Protein AF-A0A9D2K246-F1 (afdb_monomer)

Sequence (159 aa):
MNSKQLLKRLQAEAALYSVDALEREYHELCAADPDPSADDYIAILNRRYNAETMLNLLKHSEKFYGDELNPLLIQRFEDQINQYMDRCAPGEESLKSFIRILNTYRAFVAKIPLHPPGMSFSEGKVYQKGNDYYCTAKRLFMNDKGSLCRFCPARLSEY

Nearest PDB structures (foldseek):
  6dfk-assembly1_A  TM=3.060E-01  e=7.477E+00  Plasmodium falciparum 3D7

pLDDT: mean 91.49, std 8.3, range [53.78, 98.19]

Mean predicted aligned error: 4.06 Å

Foldseek 3Di:
DWLLVVLVVLLVLLVVDDLVVLVVQLVVLVVDPDDLPDPCQQVSQLSNVLSVLSNCSNPPQPQFDRDDDDVVVLVLLLVLLLVVCCVPPNPPVVVSSSLSSSQSCCLHTNLHFSGGAVDADDQWHWHDDPPAIATQNLVVPLPPPSDPSVSTSHDYDPD

Radius of gyration: 15.47 Å; Cα contacts (8 Å, |Δi|>4): 193; chains: 1; bounding box: 39×39×37 Å

Structure (mmCIF, N/CA/C/O backbone):
data_AF-A0A9D2K246-F1
#
_entry.id   AF-A0A9D2K246-F1
#
loop_
_atom_site.group_PDB
_atom_site.id
_atom_site.type_symbol
_atom_site.label_atom_id
_atom_site.label_alt_id
_atom_site.label_comp_id
_atom_site.label_asym_id
_atom_site.label_entity_id
_atom_site.label_seq_id
_atom_site.pdbx_PDB_ins_code
_atom_site.Cartn_x
_atom_site.Cartn_y
_atom_site.Cartn_z
_atom_site.occupancy
_atom_site.B_iso_or_equiv
_atom_site.auth_seq_id
_atom_site.auth_comp_id
_atom_site.auth_asym_id
_atom_site.auth_atom_id
_atom_site.pdbx_PDB_model_num
ATOM 1 N N . MET A 1 1 ? -6.888 16.166 11.120 1.00 84.25 1 MET A N 1
ATOM 2 C CA . MET A 1 1 ? -6.602 16.380 9.679 1.00 84.25 1 MET A CA 1
ATOM 3 C C . MET A 1 1 ? -7.650 15.608 8.907 1.00 84.25 1 MET A C 1
ATOM 5 O O . MET A 1 1 ? -7.942 14.497 9.318 1.00 84.25 1 MET A O 1
ATOM 9 N N . ASN A 1 2 ? -8.241 16.150 7.846 1.00 85.81 2 ASN A N 1
ATOM 10 C CA . ASN A 1 2 ? -9.195 15.364 7.053 1.00 85.81 2 ASN A CA 1
ATOM 11 C C . ASN A 1 2 ? -8.481 14.523 5.980 1.00 85.81 2 ASN A C 1
ATOM 13 O O . ASN A 1 2 ? -7.344 14.808 5.590 1.00 85.81 2 ASN A O 1
ATOM 17 N N . SER A 1 3 ? -9.150 13.482 5.493 1.00 86.19 3 SER A N 1
ATOM 18 C CA . SER A 1 3 ? -8.621 12.584 4.455 1.00 86.19 3 SER A CA 1
ATOM 19 C C . SER A 1 3 ? -8.224 13.298 3.158 1.00 86.19 3 SER A C 1
ATOM 21 O O . SER A 1 3 ? -7.255 12.901 2.515 1.00 86.19 3 SER A O 1
ATOM 23 N N . LYS A 1 4 ? -8.901 14.394 2.792 1.00 88.12 4 LYS A N 1
ATOM 24 C CA . LYS A 1 4 ? -8.577 15.202 1.606 1.00 88.12 4 LYS A CA 1
ATOM 25 C C . LYS A 1 4 ? -7.243 15.939 1.754 1.00 88.12 4 LYS A C 1
ATOM 27 O O . LYS A 1 4 ? -6.482 16.029 0.794 1.00 88.12 4 LYS A O 1
ATOM 32 N N . GLN A 1 5 ? -6.943 16.461 2.942 1.00 91.19 5 GLN A N 1
ATOM 33 C CA . GLN A 1 5 ? -5.641 17.051 3.263 1.00 91.19 5 GLN A CA 1
ATOM 34 C C . GLN A 1 5 ? -4.541 15.988 3.207 1.00 91.19 5 GLN A C 1
ATOM 36 O O . GLN A 1 5 ? -3.494 16.231 2.609 1.00 91.19 5 GLN A O 1
ATOM 41 N N . LEU A 1 6 ? -4.804 14.799 3.761 1.00 93.00 6 LEU A N 1
ATOM 42 C CA . LEU A 1 6 ? -3.875 13.675 3.688 1.00 93.00 6 LEU A CA 1
ATOM 43 C C . LEU A 1 6 ? -3.614 13.250 2.236 1.00 93.00 6 LEU A C 1
ATOM 45 O O . LEU A 1 6 ? -2.460 13.093 1.856 1.00 93.00 6 LEU A O 1
ATOM 49 N N . LEU A 1 7 ? -4.660 13.122 1.417 1.00 92.69 7 LEU A N 1
ATOM 50 C CA . LEU A 1 7 ? -4.542 12.785 -0.001 1.00 92.69 7 LEU A CA 1
ATOM 51 C C . LEU A 1 7 ? -3.637 13.777 -0.737 1.00 92.69 7 LEU A C 1
ATOM 53 O O . LEU A 1 7 ? -2.693 13.358 -1.394 1.00 92.69 7 LEU A O 1
ATOM 57 N N . LYS A 1 8 ? -3.873 15.085 -0.576 1.00 92.56 8 LYS A N 1
ATOM 58 C CA . LYS A 1 8 ? -3.039 16.118 -1.210 1.00 92.56 8 LYS A CA 1
ATOM 59 C C . LYS A 1 8 ? -1.572 16.027 -0.788 1.00 92.56 8 LYS A C 1
ATOM 61 O O . LYS A 1 8 ? -0.695 16.183 -1.631 1.00 92.56 8 LYS A O 1
ATOM 66 N N . ARG A 1 9 ? -1.309 15.758 0.497 1.00 95.00 9 ARG A N 1
ATOM 67 C CA . ARG A 1 9 ? 0.052 15.534 1.007 1.00 95.00 9 ARG A CA 1
ATOM 68 C C . ARG A 1 9 ? 0.702 14.340 0.299 1.00 95.00 9 ARG A C 1
ATOM 70 O O . ARG A 1 9 ? 1.781 14.482 -0.259 1.00 95.00 9 ARG A O 1
ATOM 77 N N . LEU A 1 10 ? 0.013 13.200 0.262 1.00 95.75 10 LEU A N 1
ATOM 78 C CA . LEU A 1 10 ? 0.517 11.978 -0.371 1.00 95.75 10 LEU A CA 1
ATOM 79 C C . LEU A 1 10 ? 0.718 12.140 -1.884 1.00 95.75 10 LEU A C 1
ATOM 81 O O . LEU A 1 10 ? 1.687 11.619 -2.416 1.00 95.75 10 LEU A O 1
ATOM 85 N N . GLN A 1 11 ? -0.149 12.883 -2.575 1.00 95.25 11 GLN A N 1
ATOM 86 C CA . GLN A 1 11 ? 0.008 13.191 -4.001 1.00 95.25 11 GLN A CA 1
ATOM 87 C C . GLN A 1 11 ? 1.233 14.068 -4.272 1.00 95.25 11 GLN A C 1
ATOM 89 O O . GLN A 1 11 ? 1.962 13.809 -5.223 1.00 95.25 11 GLN A O 1
ATOM 94 N N . ALA A 1 12 ? 1.482 15.078 -3.432 1.00 96.06 12 ALA A N 1
ATOM 95 C CA . ALA A 1 12 ? 2.673 15.915 -3.552 1.00 96.06 12 ALA A CA 1
ATOM 96 C C . ALA A 1 12 ? 3.959 15.101 -3.337 1.00 96.06 12 ALA A C 1
ATOM 98 O O . ALA A 1 12 ? 4.917 15.260 -4.085 1.00 96.06 12 ALA A O 1
ATOM 99 N N . GLU A 1 13 ? 3.959 14.191 -2.359 1.00 96.88 13 GLU A N 1
ATOM 100 C CA . GLU A 1 13 ? 5.069 13.258 -2.138 1.00 96.88 13 GLU A CA 1
ATOM 101 C C . GLU A 1 13 ? 5.220 12.258 -3.298 1.00 96.88 13 GLU A C 1
ATOM 103 O O . GLU A 1 13 ? 6.333 11.948 -3.704 1.00 96.88 13 GLU A O 1
ATOM 108 N N . ALA A 1 14 ? 4.116 11.774 -3.870 1.00 96.44 14 ALA A N 1
ATOM 109 C CA . AL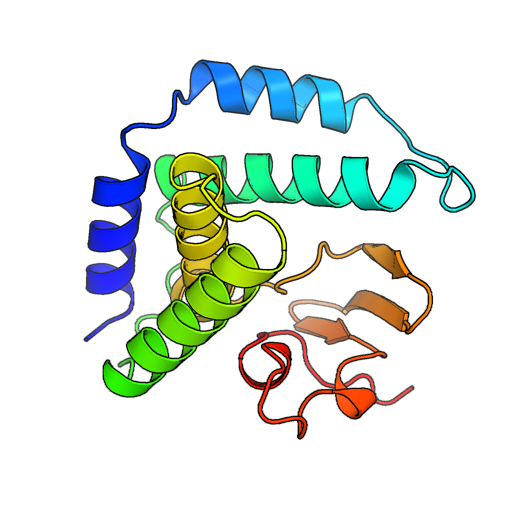A A 1 14 ? 4.130 10.813 -4.970 1.00 96.44 14 ALA A CA 1
ATOM 110 C C . ALA A 1 14 ? 4.469 11.426 -6.341 1.00 96.44 14 ALA A C 1
ATOM 112 O O . ALA A 1 14 ? 4.748 10.687 -7.283 1.00 96.44 14 ALA A O 1
ATOM 113 N N . ALA A 1 15 ? 4.473 12.755 -6.475 1.00 94.44 15 ALA A N 1
ATOM 114 C CA . ALA A 1 15 ? 4.706 13.442 -7.749 1.00 94.44 15 ALA A CA 1
ATOM 115 C C . ALA A 1 15 ? 6.101 13.186 -8.356 1.00 94.44 15 ALA A C 1
ATOM 117 O O . ALA A 1 15 ? 6.322 13.480 -9.528 1.00 94.44 15 ALA A O 1
ATOM 11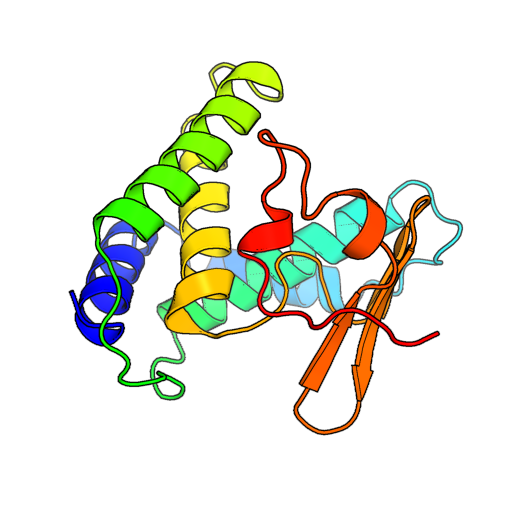8 N N . LEU A 1 16 ? 7.037 12.632 -7.579 1.00 93.62 16 LEU A N 1
ATOM 119 C CA . LEU A 1 16 ? 8.360 12.225 -8.057 1.00 93.62 16 LEU A CA 1
ATOM 120 C C . LEU A 1 16 ? 8.354 10.910 -8.858 1.00 93.62 16 LEU A C 1
ATOM 122 O O . LEU A 1 16 ? 9.336 10.610 -9.536 1.00 93.62 16 LEU A O 1
ATOM 126 N N . TYR A 1 17 ? 7.278 10.118 -8.791 1.00 94.12 17 TYR A N 1
ATOM 127 C CA . TYR A 1 17 ? 7.166 8.851 -9.515 1.00 94.12 17 TYR A CA 1
ATOM 128 C C . TYR A 1 17 ? 6.541 9.064 -10.901 1.00 94.12 17 TYR A C 1
ATOM 130 O O . TYR A 1 17 ? 5.515 9.725 -11.050 1.00 94.12 17 TYR A O 1
ATOM 138 N N . SER A 1 18 ? 7.153 8.476 -11.933 1.00 95.19 18 SER A N 1
ATOM 139 C CA . SER A 1 18 ? 6.663 8.579 -13.311 1.00 95.19 18 SER A CA 1
ATOM 140 C C . SER A 1 18 ? 5.385 7.764 -13.501 1.00 95.19 18 SER A C 1
ATOM 142 O O . SER A 1 18 ? 5.391 6.540 -13.373 1.00 95.19 18 SER A O 1
ATOM 144 N N . VAL A 1 19 ? 4.305 8.453 -13.871 1.00 95.00 19 VAL A N 1
ATOM 145 C CA . VAL A 1 19 ? 3.030 7.833 -14.243 1.00 95.00 19 VAL A CA 1
ATOM 146 C C . VAL A 1 19 ? 3.213 6.838 -15.392 1.00 95.00 19 VAL A C 1
ATOM 148 O O . VAL A 1 19 ? 2.805 5.690 -15.252 1.00 95.00 19 VAL A O 1
ATOM 151 N N . ASP A 1 20 ? 3.891 7.230 -16.472 1.00 96.44 20 ASP A N 1
ATOM 152 C CA . ASP A 1 20 ? 4.105 6.360 -17.637 1.00 96.44 20 ASP A CA 1
ATOM 153 C C . ASP A 1 20 ? 4.877 5.082 -17.275 1.00 96.44 20 ASP A C 1
ATOM 155 O O . ASP A 1 20 ? 4.580 4.000 -17.779 1.00 96.44 20 ASP A O 1
ATOM 159 N N . ALA A 1 21 ? 5.877 5.187 -16.391 1.00 95.56 21 ALA A N 1
ATOM 160 C CA . ALA A 1 21 ? 6.627 4.022 -15.929 1.00 95.56 21 ALA A CA 1
ATOM 161 C C . ALA A 1 21 ? 5.749 3.071 -15.102 1.00 95.56 21 ALA A C 1
ATOM 163 O O . ALA A 1 21 ? 5.801 1.862 -15.320 1.00 95.56 21 ALA A O 1
ATOM 164 N N . LEU A 1 22 ? 4.920 3.618 -14.206 1.00 95.62 22 LEU A N 1
ATOM 165 C CA . LEU A 1 22 ? 3.975 2.845 -13.398 1.00 95.62 22 LEU A CA 1
ATOM 166 C C . LEU A 1 22 ? 2.912 2.157 -14.260 1.00 95.62 22 LEU A C 1
ATOM 168 O O . LEU A 1 22 ? 2.547 1.022 -13.975 1.00 95.62 22 LEU A O 1
ATOM 172 N N . GLU A 1 23 ? 2.425 2.813 -15.315 1.00 96.38 23 GLU A N 1
ATOM 173 C CA . GLU A 1 23 ? 1.469 2.206 -16.248 1.00 96.38 23 GLU A CA 1
ATOM 174 C C . GLU A 1 23 ? 2.081 1.046 -17.016 1.00 96.38 23 GLU A C 1
ATOM 176 O O . GLU A 1 23 ? 1.463 -0.014 -17.099 1.00 96.38 23 GLU A O 1
ATOM 181 N N . ARG A 1 24 ? 3.305 1.209 -17.534 1.00 96.06 24 ARG A N 1
ATOM 182 C CA . ARG A 1 24 ? 4.016 0.106 -18.193 1.00 96.06 24 ARG A CA 1
ATOM 183 C C . ARG A 1 24 ? 4.188 -1.083 -17.254 1.00 96.06 24 ARG A C 1
ATOM 185 O O . ARG A 1 24 ? 3.793 -2.186 -17.616 1.00 96.06 24 ARG A O 1
ATOM 192 N N . GLU A 1 25 ? 4.682 -0.847 -16.037 1.00 95.00 25 GLU A N 1
ATOM 193 C CA . GLU A 1 25 ? 4.841 -1.907 -15.035 1.00 95.00 25 GLU A CA 1
ATOM 194 C C . GLU A 1 25 ? 3.497 -2.571 -14.696 1.00 95.00 25 GLU A C 1
ATOM 196 O O . GLU A 1 25 ? 3.404 -3.796 -14.658 1.00 95.00 25 GLU A O 1
ATOM 201 N N . TYR A 1 26 ? 2.434 -1.789 -14.487 1.00 95.50 26 TYR A N 1
ATOM 202 C CA . TYR A 1 26 ? 1.107 -2.328 -14.200 1.00 95.50 26 TYR A CA 1
ATOM 203 C C . TYR A 1 26 ? 0.588 -3.212 -15.340 1.00 95.50 26 TYR A C 1
ATOM 205 O O . TYR A 1 26 ? 0.118 -4.320 -15.086 1.00 95.50 26 TYR A O 1
ATOM 213 N N . HIS A 1 27 ? 0.711 -2.769 -16.593 1.00 94.75 27 HIS A N 1
ATOM 214 C CA . HIS A 1 27 ? 0.279 -3.541 -17.758 1.00 94.75 27 HIS A CA 1
ATOM 215 C C . HIS A 1 27 ? 1.073 -4.840 -17.932 1.00 94.75 27 HIS A C 1
ATOM 217 O O . HIS A 1 27 ? 0.467 -5.889 -18.158 1.00 94.75 27 HIS A O 1
ATOM 223 N N . GLU A 1 28 ? 2.398 -4.795 -17.773 1.00 93.94 28 GLU A N 1
ATOM 224 C CA . GLU A 1 28 ? 3.260 -5.983 -17.799 1.00 93.94 28 GLU A CA 1
ATOM 225 C C . GLU A 1 28 ? 2.859 -6.982 -16.706 1.00 93.94 28 GLU A C 1
ATOM 227 O O . GLU A 1 28 ? 2.679 -8.172 -16.968 1.00 93.94 28 GLU A O 1
ATOM 232 N N . LEU A 1 29 ? 2.638 -6.495 -15.483 1.00 93.06 29 LEU A N 1
ATOM 233 C CA . LEU A 1 29 ? 2.248 -7.338 -14.358 1.00 93.06 29 LEU A CA 1
ATOM 234 C C . LEU A 1 29 ? 0.827 -7.877 -14.492 1.00 93.06 29 LEU A C 1
ATOM 236 O O . LEU A 1 29 ? 0.577 -8.973 -14.005 1.00 93.06 29 LEU A O 1
ATOM 240 N N . CYS A 1 30 ? -0.109 -7.149 -15.102 1.00 89.50 30 CYS A N 1
ATOM 241 C CA . CYS A 1 30 ? -1.466 -7.628 -15.382 1.00 89.50 30 CYS A CA 1
ATOM 242 C C . CYS A 1 30 ? -1.504 -8.718 -16.453 1.00 89.50 30 CYS A C 1
ATOM 244 O O . CYS A 1 30 ? -2.395 -9.561 -16.409 1.00 89.50 30 CYS A O 1
ATOM 246 N N . ALA A 1 31 ? -0.556 -8.707 -17.393 1.00 88.88 31 ALA A N 1
ATOM 247 C CA . ALA A 1 31 ? -0.410 -9.772 -18.381 1.00 88.88 31 ALA A CA 1
ATOM 248 C C . ALA A 1 31 ? 0.131 -11.075 -17.765 1.00 88.88 31 ALA A C 1
ATOM 250 O O . ALA A 1 31 ? -0.063 -12.145 -18.338 1.00 88.88 31 ALA A O 1
ATOM 251 N N . ALA A 1 32 ? 0.784 -10.998 -16.601 1.00 83.06 32 ALA A N 1
ATOM 252 C CA . ALA A 1 32 ? 1.177 -12.177 -15.843 1.00 83.06 32 ALA A CA 1
ATOM 253 C C . ALA A 1 32 ? -0.045 -12.815 -15.156 1.00 83.06 32 ALA A C 1
ATOM 255 O O . ALA A 1 32 ? -0.829 -12.129 -14.501 1.00 83.06 32 ALA A O 1
ATOM 256 N N . ASP A 1 33 ? -0.172 -14.135 -15.231 1.00 80.31 33 ASP A N 1
ATOM 257 C CA . ASP A 1 33 ? -1.121 -14.915 -14.429 1.00 80.31 33 ASP A CA 1
ATOM 258 C C . ASP A 1 33 ? -0.313 -15.869 -13.538 1.00 80.31 33 ASP A C 1
ATOM 260 O O . ASP A 1 33 ? -0.070 -17.014 -13.924 1.00 80.31 33 ASP A O 1
ATOM 264 N N . PRO A 1 34 ? 0.261 -15.367 -12.424 1.00 85.88 34 PRO A N 1
ATOM 265 C CA . PRO A 1 34 ? 1.173 -16.165 -11.620 1.00 85.88 34 PRO A CA 1
ATOM 266 C C . PRO A 1 34 ? 0.408 -17.284 -10.908 1.00 85.88 34 PRO A C 1
ATOM 268 O O . PRO A 1 34 ? -0.570 -17.031 -10.201 1.00 85.88 34 PRO A O 1
ATOM 271 N N . ASP A 1 35 ? 0.890 -18.517 -11.058 1.00 86.75 35 ASP A N 1
ATOM 272 C CA . ASP A 1 35 ? 0.393 -19.670 -10.308 1.00 86.75 35 ASP A CA 1
ATOM 273 C C . ASP A 1 35 ? 0.574 -19.413 -8.797 1.00 86.75 35 ASP A C 1
ATOM 275 O O . ASP A 1 35 ? 1.674 -19.045 -8.383 1.00 86.75 35 ASP A O 1
ATOM 279 N N . PRO A 1 36 ? -0.449 -19.610 -7.943 1.00 86.44 36 PRO A N 1
ATOM 280 C CA . PRO A 1 36 ? -0.309 -19.479 -6.490 1.00 86.44 36 PRO A CA 1
ATOM 281 C C . PRO A 1 36 ? 0.781 -20.357 -5.855 1.00 86.44 36 PRO A C 1
ATOM 283 O O . PRO A 1 36 ? 1.184 -20.090 -4.724 1.00 86.44 36 PRO A O 1
ATOM 286 N N . SER A 1 37 ? 1.229 -21.407 -6.548 1.00 86.75 37 SER A N 1
ATOM 287 C CA . SER A 1 37 ? 2.341 -22.271 -6.144 1.00 86.75 37 SER A CA 1
ATOM 288 C C . SER A 1 37 ? 3.719 -21.777 -6.605 1.00 86.75 37 SER A C 1
ATOM 290 O O . SER A 1 37 ? 4.722 -22.350 -6.185 1.00 86.75 37 SER A O 1
ATOM 292 N N . ALA A 1 38 ? 3.793 -20.731 -7.436 1.00 89.50 38 ALA A N 1
ATOM 293 C CA . ALA A 1 38 ? 5.054 -20.171 -7.910 1.00 89.50 38 ALA A CA 1
ATOM 294 C C . ALA A 1 38 ? 5.760 -19.354 -6.819 1.00 89.50 38 ALA A C 1
ATOM 296 O O . ALA A 1 38 ? 5.132 -18.597 -6.073 1.00 89.50 38 ALA A O 1
ATOM 297 N N . ASP A 1 39 ? 7.091 -19.448 -6.785 1.00 89.62 39 ASP A N 1
ATOM 298 C CA . ASP A 1 39 ? 7.929 -18.768 -5.790 1.00 89.62 39 ASP A CA 1
ATOM 299 C C . ASP A 1 39 ? 7.781 -17.234 -5.824 1.00 89.62 39 ASP A C 1
ATOM 301 O O . ASP A 1 39 ? 7.919 -16.560 -4.802 1.00 89.62 39 ASP A O 1
ATOM 305 N N . ASP A 1 40 ? 7.476 -16.661 -6.991 1.00 91.88 40 ASP A N 1
ATOM 306 C CA . ASP A 1 40 ? 7.353 -15.218 -7.201 1.00 91.88 40 ASP A CA 1
ATOM 307 C C . ASP A 1 40 ? 5.911 -14.686 -7.113 1.00 91.88 40 ASP A C 1
ATOM 309 O O . ASP A 1 40 ? 5.703 -13.471 -7.194 1.00 91.88 40 ASP A O 1
ATOM 313 N N . TYR A 1 41 ? 4.921 -15.551 -6.862 1.00 93.31 41 TYR A N 1
ATOM 314 C CA . TYR A 1 41 ? 3.498 -15.199 -6.803 1.00 93.31 41 TYR A CA 1
ATOM 315 C C . TYR A 1 41 ? 3.218 -13.984 -5.907 1.00 93.31 41 TYR A C 1
ATOM 317 O O . TYR A 1 41 ? 2.593 -13.001 -6.321 1.00 93.31 41 TYR A O 1
ATOM 325 N N . ILE A 1 42 ? 3.736 -14.013 -4.673 1.00 93.19 42 ILE A N 1
ATOM 326 C CA . ILE A 1 42 ? 3.547 -12.932 -3.696 1.00 93.19 42 ILE A CA 1
ATOM 327 C C . ILE A 1 42 ? 4.214 -11.639 -4.178 1.00 93.19 42 ILE A C 1
ATOM 329 O O . ILE A 1 42 ? 3.661 -10.550 -3.996 1.00 93.19 42 ILE A O 1
ATOM 333 N N . ALA A 1 43 ? 5.395 -11.739 -4.791 1.00 93.38 43 ALA A N 1
ATOM 334 C CA . ALA A 1 43 ? 6.130 -10.585 -5.290 1.00 93.38 43 ALA A CA 1
ATOM 335 C C . ALA A 1 43 ? 5.386 -9.920 -6.458 1.00 93.38 43 ALA A C 1
ATOM 337 O O . ALA A 1 43 ? 5.196 -8.702 -6.440 1.00 93.38 43 ALA A O 1
ATOM 338 N N . ILE A 1 44 ? 4.896 -10.707 -7.421 1.00 94.50 44 ILE A N 1
ATOM 339 C CA . ILE A 1 44 ? 4.128 -10.214 -8.573 1.00 94.50 44 ILE A CA 1
ATOM 340 C C . ILE A 1 44 ? 2.841 -9.528 -8.112 1.00 94.50 44 ILE A C 1
ATOM 342 O O . ILE A 1 44 ? 2.579 -8.392 -8.515 1.00 94.50 44 ILE A O 1
ATOM 346 N N . LEU A 1 45 ? 2.062 -10.159 -7.225 1.00 95.25 45 LEU A N 1
ATOM 347 C CA . LEU A 1 45 ? 0.817 -9.564 -6.734 1.00 95.25 45 LEU A CA 1
ATOM 348 C C . LEU A 1 45 ? 1.051 -8.268 -5.954 1.00 95.25 45 LEU A C 1
ATOM 350 O O . LEU A 1 45 ? 0.313 -7.299 -6.141 1.00 95.25 45 LEU A O 1
ATOM 354 N N . ASN A 1 46 ? 2.081 -8.217 -5.104 1.00 95.50 46 ASN A N 1
ATOM 355 C CA . ASN A 1 46 ? 2.417 -6.992 -4.381 1.00 95.50 46 ASN A CA 1
ATOM 356 C C . ASN A 1 46 ? 2.853 -5.876 -5.331 1.00 95.50 46 ASN A C 1
ATOM 358 O O . ASN A 1 46 ? 2.388 -4.748 -5.181 1.00 95.50 46 ASN A O 1
ATOM 362 N N . ARG A 1 47 ? 3.701 -6.170 -6.325 1.00 96.12 47 ARG A N 1
ATOM 363 C CA . ARG A 1 47 ? 4.123 -5.175 -7.322 1.00 96.12 47 ARG A CA 1
ATOM 364 C C . ARG A 1 47 ? 2.938 -4.659 -8.130 1.00 96.12 47 ARG A C 1
ATOM 366 O O . ARG A 1 47 ? 2.779 -3.446 -8.241 1.00 96.12 47 ARG A O 1
ATOM 373 N N . ARG A 1 48 ? 2.055 -5.552 -8.592 1.00 96.31 48 ARG A N 1
ATOM 374 C CA . ARG A 1 48 ? 0.854 -5.180 -9.355 1.00 96.31 48 ARG A CA 1
ATOM 375 C C . ARG A 1 48 ? -0.022 -4.237 -8.542 1.00 96.31 48 ARG A C 1
ATOM 377 O O . ARG A 1 48 ? -0.371 -3.156 -9.002 1.00 96.31 48 ARG A O 1
ATOM 384 N N . TYR A 1 49 ? -0.318 -4.624 -7.304 1.00 97.06 49 TYR A N 1
ATOM 385 C CA . TYR A 1 49 ? -1.163 -3.839 -6.413 1.00 97.06 49 TYR A CA 1
ATOM 386 C C . TYR A 1 49 ? -0.513 -2.515 -6.004 1.00 97.06 49 TYR A C 1
ATOM 388 O O . TYR A 1 49 ? -1.203 -1.514 -5.817 1.00 97.06 49 TYR A O 1
ATOM 396 N N . ASN A 1 50 ? 0.813 -2.472 -5.859 1.00 97.38 50 ASN A N 1
ATOM 397 C CA . ASN A 1 50 ? 1.553 -1.239 -5.603 1.00 97.38 50 ASN A CA 1
ATOM 398 C C . ASN A 1 50 ? 1.465 -0.274 -6.788 1.00 97.38 50 ASN A C 1
ATOM 400 O O . ASN A 1 50 ? 1.132 0.891 -6.569 1.00 97.38 50 ASN A O 1
ATOM 404 N N . ALA A 1 51 ? 1.682 -0.754 -8.015 1.00 96.81 51 ALA A N 1
ATOM 405 C CA . ALA A 1 51 ? 1.538 0.055 -9.222 1.00 96.81 51 ALA A CA 1
ATOM 406 C C . ALA A 1 51 ? 0.100 0.582 -9.368 1.00 96.81 51 ALA A C 1
ATOM 408 O O . ALA A 1 51 ? -0.103 1.789 -9.486 1.00 96.81 51 ALA A O 1
ATOM 409 N N . GLU A 1 52 ? -0.902 -0.290 -9.223 1.00 95.69 52 GLU A N 1
ATOM 410 C CA . GLU A 1 52 ? -2.322 0.084 -9.253 1.00 95.69 52 GLU A CA 1
ATOM 411 C C . GLU A 1 52 ? -2.665 1.142 -8.194 1.00 95.69 52 GLU A C 1
ATOM 413 O O . GLU A 1 52 ? -3.324 2.143 -8.473 1.00 95.69 52 GLU A O 1
ATOM 418 N N . THR A 1 53 ? -2.192 0.950 -6.959 1.00 95.94 53 THR A N 1
ATOM 419 C CA . THR A 1 53 ? -2.456 1.884 -5.856 1.00 95.94 53 THR A CA 1
ATOM 420 C C . THR A 1 53 ? -1.816 3.246 -6.126 1.00 95.94 53 THR A C 1
ATOM 422 O O . THR A 1 53 ? -2.449 4.268 -5.867 1.00 95.94 53 THR A O 1
ATOM 425 N N . MET A 1 54 ? -0.590 3.279 -6.658 1.00 96.56 54 MET A N 1
ATOM 426 C CA . MET A 1 54 ? 0.099 4.531 -6.977 1.00 96.56 54 MET A CA 1
ATOM 427 C C . MET A 1 54 ? -0.588 5.265 -8.135 1.00 96.56 54 MET A C 1
ATOM 429 O O . MET A 1 54 ? -0.796 6.475 -8.061 1.00 96.56 54 MET A O 1
ATOM 433 N N . LEU A 1 55 ? -1.018 4.536 -9.168 1.00 95.69 55 LEU A N 1
ATOM 434 C CA . LEU A 1 55 ? -1.804 5.095 -10.269 1.00 95.69 55 LEU A CA 1
ATOM 435 C C . LEU A 1 55 ? -3.134 5.663 -9.772 1.00 95.69 55 LEU A C 1
ATOM 437 O O . LEU A 1 55 ? -3.481 6.784 -10.128 1.00 95.69 55 LEU A O 1
ATOM 441 N N . ASN A 1 56 ? -3.842 4.951 -8.893 1.00 93.69 56 ASN A N 1
ATOM 442 C CA . ASN A 1 56 ? -5.073 5.451 -8.283 1.00 93.69 56 ASN A CA 1
ATOM 443 C C . ASN A 1 56 ? -4.827 6.710 -7.443 1.00 93.69 56 ASN A C 1
ATOM 445 O O . ASN A 1 56 ? -5.562 7.683 -7.586 1.00 93.69 56 ASN A O 1
ATOM 449 N N . LEU A 1 57 ? -3.766 6.738 -6.632 1.00 93.94 57 LEU A N 1
ATOM 450 C CA . LEU A 1 57 ? -3.368 7.921 -5.864 1.00 93.94 57 LEU A CA 1
ATOM 451 C C . LEU A 1 57 ? -3.117 9.139 -6.771 1.00 93.94 57 LEU A C 1
ATOM 453 O O . LEU A 1 57 ? -3.573 10.242 -6.459 1.00 93.94 57 LEU A O 1
ATOM 457 N N . LEU A 1 58 ? -2.400 8.947 -7.882 1.00 93.69 58 LEU A N 1
ATOM 458 C CA . LEU A 1 58 ? -1.998 10.022 -8.793 1.00 93.69 58 LEU A CA 1
ATOM 459 C C . LEU A 1 58 ? -3.121 10.463 -9.748 1.00 93.69 58 LEU A C 1
ATOM 461 O O . LEU A 1 58 ? -3.234 11.654 -10.031 1.00 93.69 58 LEU A O 1
ATOM 465 N N . LYS A 1 59 ? -3.954 9.534 -10.235 1.00 87.75 59 LYS A N 1
ATOM 466 C CA . LYS A 1 59 ? -4.954 9.779 -11.294 1.00 87.75 59 LYS A CA 1
ATOM 467 C C . LYS A 1 59 ? -6.394 9.878 -10.798 1.00 87.75 59 LYS A C 1
ATOM 469 O O . LYS A 1 59 ? -7.172 10.655 -11.344 1.00 87.75 59 LYS A O 1
ATOM 474 N N . HIS A 1 60 ? -6.772 9.100 -9.785 1.00 71.31 60 HIS A N 1
ATOM 475 C CA . HIS A 1 60 ? -8.170 8.893 -9.402 1.00 71.31 60 HIS A CA 1
ATOM 476 C C . HIS A 1 60 ? -8.434 9.390 -7.974 1.00 71.31 60 HIS A C 1
ATOM 478 O O . HIS A 1 60 ? -8.286 8.674 -6.987 1.00 71.31 60 HIS A O 1
ATOM 484 N N . SER A 1 61 ? -8.872 10.646 -7.859 1.00 60.03 61 SER A N 1
ATOM 485 C CA . SER A 1 61 ? -9.098 11.320 -6.566 1.00 60.03 61 SER A CA 1
ATOM 486 C C . SER A 1 61 ? -10.548 11.289 -6.058 1.00 60.03 61 SER A C 1
ATOM 488 O O . SER A 1 61 ? -10.863 11.912 -5.045 1.00 60.03 61 SER A O 1
ATOM 490 N N . GLU A 1 62 ? -11.445 10.569 -6.738 1.00 57.56 62 GLU A N 1
ATOM 491 C CA . GLU A 1 62 ? -12.893 10.716 -6.522 1.00 57.56 62 GLU A CA 1
ATOM 492 C C . GLU A 1 62 ? -13.461 9.865 -5.375 1.00 57.56 62 GLU A C 1
ATOM 494 O O . GLU A 1 62 ? -14.533 10.171 -4.859 1.00 57.56 62 GLU A O 1
ATOM 499 N N . LYS A 1 63 ? -12.742 8.832 -4.914 1.00 57.25 63 LYS A N 1
ATOM 500 C CA . LYS A 1 63 ? -13.156 8.005 -3.768 1.00 57.25 63 LYS A CA 1
ATOM 501 C C . LYS A 1 63 ? -12.398 8.420 -2.512 1.00 57.25 63 LYS A C 1
ATOM 503 O O . LYS A 1 63 ? -11.371 7.836 -2.174 1.00 57.25 63 LYS A O 1
ATOM 508 N N . PHE A 1 64 ? -12.905 9.436 -1.821 1.00 63.44 64 PHE A N 1
ATOM 509 C CA . PHE A 1 64 ? -12.428 9.810 -0.492 1.00 63.44 64 PHE A CA 1
ATOM 510 C C . PHE A 1 64 ? -13.551 9.649 0.531 1.00 63.44 64 PHE A C 1
ATOM 512 O O . PHE A 1 64 ? -14.690 10.049 0.304 1.00 63.44 64 PHE A O 1
ATOM 519 N N . TYR A 1 65 ? -13.211 9.095 1.687 1.00 64.06 65 TYR A N 1
ATOM 520 C CA . TYR A 1 65 ? -14.094 9.081 2.848 1.00 64.06 65 TYR A CA 1
ATOM 521 C C . TYR A 1 65 ? -13.779 10.350 3.624 1.00 64.06 65 TYR A C 1
ATOM 523 O O . TYR A 1 65 ? -12.652 10.495 4.090 1.00 64.06 65 TYR A O 1
ATOM 531 N N . GLY A 1 66 ? -14.697 11.320 3.671 1.00 61.38 66 GLY A N 1
ATOM 532 C CA . GLY A 1 66 ? -14.512 12.664 4.250 1.00 61.38 66 GLY A CA 1
ATOM 533 C C . GLY A 1 66 ? -14.277 12.708 5.766 1.00 61.38 66 GLY A C 1
ATOM 534 O O . GLY A 1 66 ? -14.613 13.699 6.406 1.00 61.38 66 GLY A O 1
ATOM 535 N N . ASP A 1 67 ? -13.718 11.644 6.329 1.00 77.50 67 ASP A N 1
ATOM 536 C CA . ASP A 1 67 ? -13.540 11.426 7.750 1.00 77.50 67 ASP A CA 1
ATOM 537 C C . ASP A 1 67 ? -12.511 12.394 8.339 1.00 77.50 67 ASP A C 1
ATOM 539 O O . ASP A 1 67 ? -11.475 12.720 7.735 1.00 77.50 67 ASP A O 1
ATOM 543 N N . GLU A 1 68 ? -12.765 12.800 9.580 1.00 85.44 68 GLU A N 1
ATOM 544 C CA . GLU A 1 68 ? -11.725 13.360 10.424 1.00 85.44 68 GLU A CA 1
ATOM 545 C C . GLU A 1 68 ? -10.759 12.253 10.846 1.00 85.44 68 GLU A C 1
ATOM 547 O O . GLU A 1 68 ? -11.136 11.244 11.441 1.00 85.44 68 GLU A O 1
ATOM 552 N N . L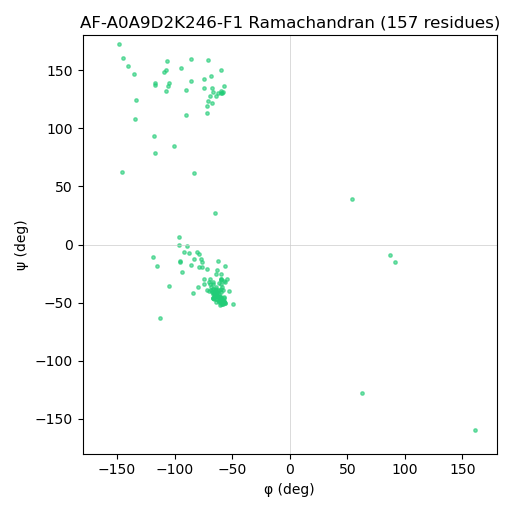EU A 1 69 ? -9.480 12.449 10.542 1.00 87.31 69 LEU A N 1
ATOM 553 C CA . LEU A 1 69 ? -8.416 11.527 10.900 1.00 87.31 69 LEU A CA 1
ATOM 554 C C . LEU A 1 69 ? -7.598 12.099 12.055 1.00 87.31 69 LEU A C 1
ATOM 556 O O . LEU A 1 69 ? -7.202 13.275 12.044 1.00 87.31 69 LEU A O 1
ATOM 560 N N . ASN A 1 70 ? -7.286 11.231 13.019 1.00 91.00 70 ASN A N 1
ATOM 561 C CA . ASN A 1 70 ? -6.363 11.533 14.105 1.00 91.00 70 ASN A CA 1
ATOM 562 C C . ASN A 1 70 ? -4.919 11.587 13.558 1.00 91.00 70 ASN A C 1
ATOM 564 O O . ASN A 1 70 ? -4.388 10.542 13.169 1.00 91.00 70 ASN A O 1
ATOM 568 N N . PRO A 1 71 ? -4.254 12.760 13.552 1.00 92.19 71 PRO A N 1
ATOM 569 C CA . PRO A 1 71 ? -2.896 12.891 13.025 1.00 92.19 71 PRO A CA 1
ATOM 570 C C . PRO A 1 71 ? -1.871 12.012 13.749 1.00 92.19 71 PRO A C 1
ATOM 572 O O . PRO A 1 71 ? -0.978 11.473 13.105 1.00 92.19 71 PRO A O 1
ATOM 575 N N . LEU A 1 72 ? -2.034 11.800 15.061 1.00 93.69 72 LEU A N 1
ATOM 576 C CA . LEU A 1 72 ? -1.137 10.948 15.850 1.00 93.69 72 LEU A CA 1
ATOM 577 C C . LEU A 1 72 ? -1.236 9.478 15.430 1.00 93.69 72 LEU A C 1
ATOM 579 O O . LEU A 1 72 ? -0.251 8.746 15.482 1.00 93.69 72 LEU A O 1
ATOM 583 N N . LEU A 1 73 ? -2.421 9.035 14.995 1.00 92.81 73 LEU A N 1
ATOM 584 C CA . LEU A 1 73 ? -2.618 7.671 14.510 1.00 92.81 73 LEU A CA 1
ATOM 585 C C . LEU A 1 73 ? -1.925 7.457 13.159 1.00 92.81 73 LEU A C 1
ATOM 587 O O . LEU A 1 73 ? -1.319 6.409 12.951 1.00 92.81 73 LEU A O 1
ATOM 591 N N . ILE A 1 74 ? -1.994 8.455 12.273 1.00 95.19 74 ILE A N 1
ATOM 592 C CA . ILE A 1 74 ? -1.302 8.439 10.978 1.00 95.19 74 ILE A CA 1
ATOM 593 C C . ILE A 1 74 ? 0.208 8.430 11.201 1.00 95.19 74 ILE A C 1
ATOM 595 O O . ILE A 1 74 ? 0.886 7.564 10.664 1.00 95.19 74 ILE A O 1
ATOM 599 N N . GLN A 1 75 ? 0.718 9.335 12.041 1.00 95.69 75 GLN A N 1
ATOM 600 C CA . GLN A 1 75 ? 2.144 9.406 12.351 1.00 95.69 75 GLN A CA 1
ATOM 601 C C . GLN A 1 75 ? 2.656 8.077 12.912 1.00 95.69 75 GLN A C 1
ATOM 603 O O . GLN A 1 75 ? 3.611 7.517 12.390 1.00 95.69 75 GLN A O 1
ATOM 608 N N . ARG A 1 76 ? 1.958 7.506 13.901 1.00 94.62 76 ARG A N 1
ATOM 609 C CA . ARG A 1 76 ? 2.321 6.201 14.466 1.00 94.62 76 ARG A CA 1
ATOM 610 C C . ARG A 1 76 ? 2.353 5.092 13.412 1.00 94.62 76 ARG A C 1
ATOM 612 O O . ARG A 1 76 ? 3.202 4.210 13.491 1.00 94.62 76 ARG A O 1
ATOM 619 N N . PHE A 1 77 ? 1.414 5.094 12.472 1.00 96.31 77 PHE A N 1
ATOM 620 C CA . PHE A 1 77 ? 1.389 4.121 11.383 1.00 96.31 77 PHE A CA 1
ATOM 621 C C . PHE A 1 77 ? 2.580 4.299 10.431 1.00 96.31 77 PHE A C 1
ATOM 623 O O . PHE A 1 77 ? 3.253 3.323 10.105 1.00 96.31 77 PHE A O 1
ATOM 630 N N . GLU A 1 78 ? 2.870 5.540 10.032 1.00 97.44 78 GLU A N 1
ATOM 631 C CA . GLU A 1 78 ? 4.013 5.881 9.178 1.00 97.44 78 GLU A CA 1
ATOM 632 C C . GLU A 1 78 ? 5.347 5.512 9.845 1.00 97.44 78 GLU A C 1
ATOM 634 O O . GLU A 1 78 ? 6.201 4.900 9.205 1.00 97.44 78 GLU A O 1
ATOM 639 N N . ASP A 1 79 ? 5.492 5.779 11.144 1.00 96.19 79 ASP A N 1
ATOM 640 C CA . ASP A 1 79 ? 6.676 5.416 11.926 1.00 96.19 79 ASP A CA 1
ATOM 641 C C . ASP A 1 79 ? 6.881 3.898 11.984 1.00 96.19 79 ASP A C 1
ATOM 643 O O . ASP A 1 79 ? 8.009 3.421 11.868 1.00 96.19 79 ASP A O 1
ATOM 647 N N . GLN A 1 80 ? 5.805 3.116 12.118 1.00 95.50 80 GLN A N 1
ATOM 648 C CA . GLN A 1 80 ? 5.895 1.653 12.118 1.00 95.50 80 GLN A CA 1
ATOM 649 C C . GLN A 1 80 ? 6.326 1.090 10.761 1.00 95.50 80 GLN A C 1
ATOM 651 O O . GLN A 1 80 ? 7.112 0.143 10.721 1.00 95.50 80 GLN A O 1
ATOM 656 N N . ILE A 1 81 ? 5.857 1.675 9.654 1.00 96.38 81 ILE A N 1
ATOM 657 C CA . ILE A 1 81 ? 6.333 1.308 8.312 1.00 96.38 81 ILE A CA 1
ATOM 658 C C . ILE A 1 81 ? 7.814 1.646 8.170 1.00 96.38 81 ILE A C 1
ATOM 660 O O . ILE A 1 81 ? 8.590 0.802 7.730 1.00 96.38 81 ILE A O 1
ATOM 664 N N . ASN A 1 82 ? 8.214 2.851 8.576 1.00 96.31 82 ASN A N 1
ATOM 665 C CA . ASN A 1 82 ? 9.603 3.285 8.495 1.00 96.31 82 ASN A CA 1
ATOM 666 C C . ASN A 1 82 ? 10.523 2.356 9.295 1.00 96.31 82 ASN A C 1
ATOM 668 O O . ASN A 1 82 ? 11.488 1.853 8.738 1.00 96.31 82 ASN A O 1
ATOM 672 N N . GLN A 1 83 ? 10.168 2.026 10.540 1.00 94.56 83 GLN A N 1
ATOM 673 C CA . GLN A 1 83 ? 10.922 1.080 11.373 1.00 94.56 83 GLN A CA 1
ATOM 674 C C . GLN A 1 83 ? 11.020 -0.316 10.746 1.00 94.56 83 GLN A C 1
ATOM 676 O O . GLN A 1 83 ? 12.051 -0.981 10.855 1.00 94.56 83 GLN A O 1
ATOM 681 N N . TYR A 1 84 ? 9.949 -0.786 10.099 1.00 92.75 84 TYR A N 1
ATOM 682 C CA . TYR A 1 84 ? 9.979 -2.047 9.365 1.00 92.75 84 TYR A CA 1
ATOM 683 C C . TYR A 1 84 ? 10.969 -1.980 8.194 1.00 92.75 84 TYR A C 1
ATOM 685 O O . TYR A 1 84 ? 11.798 -2.877 8.051 1.00 92.75 84 TYR A O 1
ATOM 693 N N . MET A 1 85 ? 10.921 -0.910 7.400 1.00 95.88 85 MET A N 1
ATOM 694 C CA . MET A 1 85 ? 11.803 -0.714 6.248 1.00 95.88 85 MET A CA 1
ATOM 695 C C . MET A 1 85 ? 13.265 -0.531 6.659 1.00 95.88 85 MET A C 1
ATOM 697 O O . MET A 1 85 ? 14.130 -1.155 6.060 1.00 95.88 85 MET A O 1
ATOM 701 N N . ASP A 1 86 ? 13.537 0.214 7.731 1.00 95.56 86 ASP A N 1
ATOM 702 C CA . ASP A 1 86 ? 14.890 0.404 8.269 1.00 95.56 86 ASP A CA 1
ATOM 703 C C . ASP A 1 86 ? 15.535 -0.928 8.682 1.00 95.56 86 ASP A C 1
ATOM 705 O O . ASP A 1 86 ? 16.748 -1.099 8.586 1.00 95.56 86 ASP A O 1
ATOM 709 N N . ARG A 1 87 ? 14.723 -1.901 9.115 1.00 94.12 87 ARG A N 1
ATOM 710 C CA . ARG A 1 87 ? 15.184 -3.248 9.469 1.00 94.12 87 ARG A CA 1
ATOM 711 C C . ARG A 1 87 ? 15.306 -4.178 8.261 1.00 94.12 87 ARG A C 1
ATOM 713 O O . ARG A 1 87 ? 16.231 -4.981 8.217 1.00 94.12 87 ARG A O 1
ATOM 720 N N . CYS A 1 88 ? 14.345 -4.143 7.341 1.00 92.06 88 CYS A N 1
ATOM 721 C CA . CYS A 1 88 ? 14.227 -5.133 6.264 1.00 92.06 88 CYS A CA 1
ATOM 722 C C . CYS A 1 88 ? 14.924 -4.717 4.960 1.00 92.06 88 CYS A C 1
ATOM 724 O O . CYS A 1 88 ? 15.268 -5.583 4.163 1.00 92.06 88 CYS A O 1
ATOM 726 N N . ALA A 1 89 ? 15.119 -3.420 4.740 1.00 94.50 89 ALA A N 1
ATOM 727 C CA . ALA A 1 89 ? 15.755 -2.846 3.558 1.00 94.50 89 ALA A CA 1
ATOM 728 C C . ALA A 1 89 ? 16.558 -1.584 3.951 1.00 94.50 89 ALA A C 1
ATOM 730 O O . ALA A 1 89 ? 16.218 -0.471 3.537 1.00 94.50 89 ALA A O 1
ATOM 731 N N . PRO A 1 90 ? 17.589 -1.723 4.809 1.00 95.75 90 PRO A N 1
ATOM 732 C CA . PRO A 1 90 ? 18.357 -0.585 5.306 1.00 95.75 90 PRO A CA 1
ATOM 733 C C . PRO A 1 90 ? 19.018 0.188 4.156 1.00 95.75 90 PRO A C 1
ATOM 735 O O . PRO A 1 90 ? 19.691 -0.400 3.314 1.00 95.75 90 PRO A O 1
ATOM 738 N N . GLY A 1 91 ? 18.852 1.514 4.144 1.00 95.38 91 GLY A N 1
ATOM 739 C CA . GLY A 1 91 ? 19.414 2.407 3.122 1.00 95.38 91 GLY A CA 1
ATOM 740 C C . GLY A 1 91 ? 18.544 2.596 1.872 1.00 95.38 91 GLY A C 1
ATOM 741 O O . GLY A 1 91 ? 18.815 3.496 1.078 1.00 95.38 91 GLY A O 1
ATOM 742 N N . GLU A 1 92 ? 17.463 1.826 1.715 1.00 96.88 92 GLU A N 1
ATOM 743 C CA . GLU A 1 92 ? 16.549 1.913 0.568 1.00 96.88 92 GLU A CA 1
ATOM 744 C C . GLU A 1 92 ? 15.495 3.026 0.750 1.00 96.88 92 GLU A C 1
ATOM 746 O O . GLU A 1 92 ? 14.286 2.781 0.794 1.00 96.88 92 GLU A O 1
ATOM 751 N N . GLU A 1 93 ? 15.935 4.284 0.863 1.00 95.75 93 GLU A N 1
ATOM 752 C CA . GLU A 1 93 ? 15.063 5.425 1.209 1.00 95.75 93 GLU A CA 1
ATOM 753 C C . GLU A 1 93 ? 13.940 5.686 0.185 1.00 95.75 93 GLU A C 1
ATOM 755 O O . GLU A 1 93 ? 12.824 6.074 0.553 1.00 95.75 93 GLU A O 1
ATOM 760 N N . SER A 1 94 ? 14.203 5.432 -1.103 1.00 95.06 94 SER A N 1
ATOM 761 C CA . SER A 1 94 ? 13.190 5.553 -2.163 1.00 95.06 94 SER A CA 1
ATOM 762 C C . SER A 1 94 ? 12.081 4.510 -1.997 1.00 95.06 94 SER A C 1
ATOM 764 O O . SER A 1 94 ? 10.894 4.850 -2.020 1.00 95.06 94 SER A O 1
ATOM 766 N N . LEU A 1 95 ? 12.459 3.251 -1.745 1.00 95.25 95 LEU A N 1
ATOM 767 C CA . LEU A 1 95 ? 11.519 2.158 -1.500 1.00 95.25 95 LEU A CA 1
ATOM 768 C C . LEU A 1 95 ? 10.739 2.384 -0.203 1.00 95.25 95 LEU A C 1
ATOM 770 O O . LEU A 1 95 ? 9.525 2.199 -0.166 1.00 95.25 95 LEU A O 1
ATOM 774 N N . LYS A 1 96 ? 11.413 2.832 0.856 1.00 97.38 96 LYS A N 1
ATOM 775 C CA . LYS A 1 96 ? 10.784 3.178 2.134 1.00 97.38 96 LYS A CA 1
ATOM 776 C C . LYS A 1 96 ? 9.714 4.251 1.962 1.00 97.38 96 LYS A C 1
ATOM 778 O O . LYS A 1 96 ? 8.584 4.068 2.421 1.00 97.38 96 LYS A O 1
ATOM 783 N N . SER A 1 97 ? 10.034 5.327 1.245 1.00 97.50 97 SER A N 1
ATOM 784 C CA . SER A 1 97 ? 9.076 6.390 0.928 1.00 97.50 97 SER A CA 1
ATOM 785 C C . SER A 1 97 ? 7.898 5.862 0.111 1.00 97.50 97 SER A C 1
ATOM 787 O O . SER A 1 97 ? 6.747 6.118 0.464 1.00 97.50 97 SER A O 1
ATOM 789 N N . PHE A 1 98 ? 8.173 5.053 -0.913 1.00 97.44 98 PHE A N 1
ATOM 790 C CA . PHE A 1 98 ? 7.157 4.438 -1.764 1.00 97.44 98 PHE A CA 1
ATOM 791 C C . PHE A 1 98 ? 6.177 3.571 -0.956 1.00 97.44 98 PHE A C 1
ATOM 793 O O . PHE A 1 98 ? 4.962 3.770 -1.013 1.00 97.44 98 PHE A O 1
ATOM 800 N N . ILE A 1 99 ? 6.693 2.657 -0.130 1.00 97.50 99 ILE A N 1
ATOM 801 C CA . ILE A 1 99 ? 5.885 1.760 0.705 1.00 97.50 99 ILE A CA 1
ATOM 802 C C . ILE A 1 99 ? 5.081 2.539 1.750 1.00 97.50 99 ILE A C 1
ATOM 804 O O . ILE A 1 99 ? 3.906 2.219 1.964 1.00 97.50 99 ILE A O 1
ATOM 808 N N . ARG A 1 100 ? 5.661 3.577 2.370 1.00 98.19 100 ARG A N 1
ATOM 809 C CA . ARG A 1 100 ? 4.940 4.451 3.308 1.00 98.19 100 ARG A CA 1
ATOM 810 C C . ARG A 1 100 ? 3.762 5.141 2.628 1.00 98.19 100 ARG A C 1
ATOM 812 O O . ARG A 1 100 ? 2.643 5.035 3.123 1.00 98.19 100 ARG A O 1
ATOM 819 N N . ILE A 1 101 ? 3.991 5.799 1.491 1.00 98.12 101 ILE A N 1
ATOM 820 C CA . ILE A 1 101 ?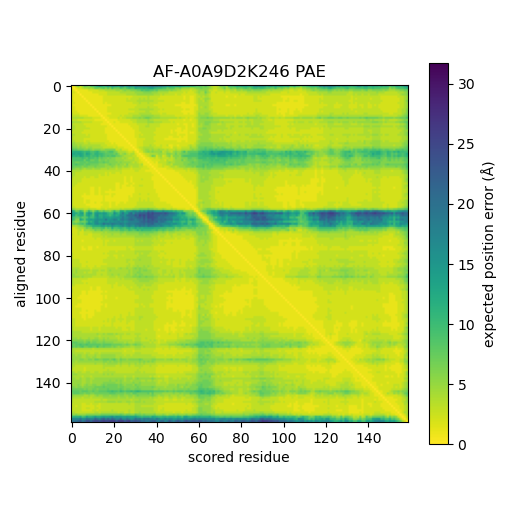 2.950 6.534 0.756 1.00 98.12 101 ILE A CA 1
ATOM 821 C C . ILE A 1 101 ? 1.777 5.609 0.415 1.00 98.12 101 ILE A C 1
ATOM 823 O O . ILE A 1 101 ? 0.625 5.919 0.736 1.00 98.12 101 ILE A O 1
ATOM 827 N N . LEU A 1 102 ? 2.071 4.446 -0.176 1.00 97.44 102 LEU A N 1
ATOM 828 C CA . LEU A 1 102 ? 1.052 3.491 -0.604 1.00 97.44 102 LEU A CA 1
ATOM 829 C C . LEU A 1 102 ? 0.221 2.969 0.565 1.00 97.44 102 LEU A C 1
ATOM 831 O O . LEU A 1 102 ? -1.009 2.990 0.518 1.00 97.44 102 LEU A O 1
ATOM 835 N N . ASN A 1 103 ? 0.873 2.515 1.634 1.00 97.56 103 ASN A N 1
ATOM 836 C CA . ASN A 1 103 ? 0.163 1.936 2.768 1.00 97.56 103 ASN A CA 1
ATOM 837 C C . ASN A 1 103 ? -0.640 2.992 3.540 1.00 97.56 103 ASN A C 1
ATOM 839 O O . ASN A 1 103 ? -1.748 2.694 3.992 1.00 97.56 103 ASN A O 1
ATOM 843 N N . THR A 1 104 ? -0.148 4.234 3.636 1.00 97.06 104 THR A N 1
ATOM 844 C CA . THR A 1 104 ? -0.903 5.339 4.248 1.00 97.06 104 THR A CA 1
ATOM 845 C C . THR A 1 104 ? -2.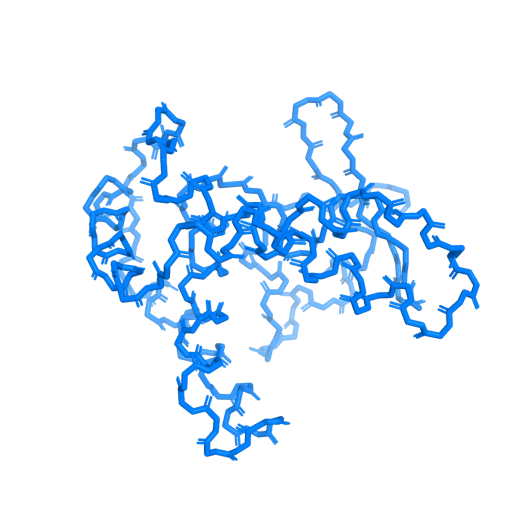150 5.663 3.427 1.00 97.06 104 THR A C 1
ATOM 847 O O . THR A 1 104 ? -3.239 5.802 3.992 1.00 97.06 104 THR A O 1
ATOM 850 N N . TYR A 1 105 ? -2.030 5.714 2.095 1.00 95.81 105 TYR A N 1
ATOM 851 C CA . TYR A 1 105 ? -3.176 5.904 1.205 1.00 95.81 105 TYR A CA 1
ATOM 852 C C . TYR A 1 105 ? -4.207 4.777 1.363 1.00 95.81 105 TYR A C 1
ATOM 854 O O . TYR A 1 105 ? -5.388 5.056 1.581 1.00 95.81 105 TYR A O 1
ATOM 862 N N . ARG A 1 106 ? -3.774 3.509 1.348 1.00 95.38 106 ARG A N 1
ATOM 863 C CA . ARG A 1 106 ? -4.658 2.342 1.525 1.00 95.38 106 ARG A CA 1
ATOM 864 C C . ARG A 1 106 ? -5.428 2.394 2.848 1.00 95.38 106 ARG A C 1
ATOM 866 O O . ARG A 1 106 ? -6.651 2.270 2.845 1.00 95.38 106 ARG A O 1
ATOM 873 N N . ALA A 1 107 ? -4.737 2.635 3.965 1.00 94.94 107 ALA A N 1
ATOM 874 C CA . ALA A 1 107 ? -5.330 2.597 5.304 1.00 94.94 107 ALA A CA 1
ATOM 875 C C . ALA A 1 107 ? -6.268 3.776 5.610 1.00 94.94 107 ALA A C 1
ATOM 877 O O . ALA A 1 107 ? -7.301 3.616 6.273 1.00 94.94 107 ALA A O 1
ATOM 878 N N . PHE A 1 108 ? -5.911 4.980 5.159 1.00 93.50 108 PHE A N 1
ATOM 879 C CA . PHE A 1 108 ? -6.557 6.205 5.633 1.00 93.50 108 PHE A CA 1
ATOM 880 C C . PHE A 1 108 ? -7.330 6.973 4.566 1.00 93.50 108 PHE A C 1
ATOM 882 O O . PHE A 1 108 ? -8.199 7.756 4.941 1.00 93.50 108 PHE A O 1
ATOM 889 N N . VAL A 1 109 ? -7.070 6.731 3.279 1.00 92.06 109 VAL A N 1
ATOM 890 C CA . VAL A 1 109 ? -7.733 7.442 2.176 1.00 92.06 109 VAL A CA 1
ATOM 891 C C . VAL A 1 109 ? -8.632 6.509 1.372 1.00 92.06 109 VAL A C 1
ATOM 893 O O . VAL A 1 109 ? -9.840 6.705 1.378 1.00 92.06 109 VAL A O 1
ATOM 896 N N . ALA A 1 110 ? -8.079 5.481 0.725 1.00 91.56 110 ALA A N 1
ATOM 897 C CA . ALA A 1 110 ? -8.842 4.575 -0.138 1.00 91.5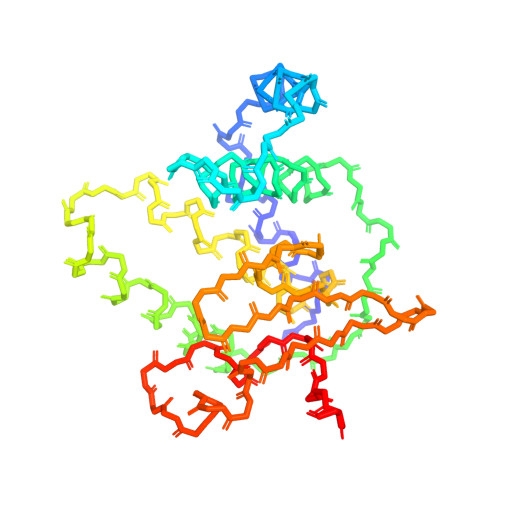6 110 ALA A CA 1
ATOM 898 C C . ALA A 1 110 ? -9.650 3.521 0.633 1.00 91.56 110 ALA A C 1
ATOM 900 O O . ALA A 1 110 ? -10.591 2.949 0.088 1.00 91.56 110 ALA A O 1
ATOM 901 N N . LYS A 1 111 ? -9.288 3.261 1.896 1.00 91.69 111 LYS A N 1
ATOM 902 C CA . LYS A 1 111 ? -9.905 2.238 2.759 1.00 91.69 111 LYS A CA 1
ATOM 903 C C . LYS A 1 111 ? -9.913 0.841 2.125 1.00 91.69 111 LYS A C 1
ATOM 905 O O . LYS A 1 111 ? -10.852 0.071 2.302 1.00 91.69 111 LYS A O 1
ATOM 910 N N . ILE A 1 112 ? -8.821 0.503 1.445 1.00 94.06 112 ILE A N 1
ATOM 911 C CA . ILE A 1 112 ? -8.582 -0.816 0.846 1.00 94.06 112 ILE A CA 1
ATOM 912 C C . ILE A 1 112 ? -7.531 -1.598 1.655 1.00 94.06 112 ILE A C 1
ATOM 914 O O . ILE A 1 112 ? -6.757 -0.991 2.403 1.00 94.06 112 ILE A O 1
ATOM 918 N N . PRO A 1 113 ? -7.492 -2.939 1.566 1.00 96.62 113 PRO A N 1
ATOM 919 C CA . PRO A 1 113 ? -6.563 -3.758 2.343 1.00 96.62 113 PRO A CA 1
ATOM 920 C C . PRO A 1 113 ? -5.092 -3.420 2.075 1.00 96.62 113 PRO A C 1
ATOM 922 O O . PRO A 1 113 ? -4.731 -3.015 0.973 1.00 96.62 113 PRO A O 1
ATOM 925 N N . LEU A 1 114 ? -4.226 -3.620 3.076 1.00 96.31 114 LEU A N 1
ATOM 926 C CA . LEU A 1 114 ? -2.780 -3.400 2.914 1.00 96.31 114 LEU A CA 1
ATOM 927 C C . LEU A 1 114 ? -2.137 -4.426 1.969 1.00 96.31 114 LEU A C 1
ATOM 929 O O . LEU A 1 114 ? -1.272 -4.056 1.178 1.00 96.31 114 LEU A O 1
ATOM 933 N N . HIS A 1 115 ? -2.604 -5.677 2.020 1.00 95.19 115 HIS A N 1
ATOM 934 C CA . HIS A 1 115 ? -2.237 -6.737 1.078 1.00 95.19 115 HIS A CA 1
ATOM 935 C C . HIS A 1 115 ? -3.258 -6.836 -0.068 1.00 95.19 115 HIS A C 1
ATOM 937 O O . HIS A 1 115 ? -4.429 -6.527 0.158 1.00 95.19 115 HIS A O 1
ATOM 943 N N . PRO A 1 116 ? -2.863 -7.298 -1.265 1.00 95.62 116 PRO A N 1
ATOM 944 C CA . PRO A 1 116 ? -3.753 -7.389 -2.422 1.00 95.62 116 PRO A CA 1
ATOM 945 C C . PRO A 1 116 ? -4.973 -8.297 -2.172 1.00 95.62 116 PRO A C 1
ATOM 947 O O . PRO A 1 116 ? -4.800 -9.429 -1.707 1.00 95.62 116 PRO A O 1
ATOM 950 N N . PRO A 1 117 ? -6.206 -7.868 -2.503 1.00 94.06 117 PRO A N 1
ATOM 951 C CA . PRO A 1 117 ? -7.350 -8.774 -2.591 1.00 94.06 117 PRO A CA 1
ATOM 952 C C . PRO A 1 117 ? -7.083 -9.913 -3.587 1.00 94.06 117 PRO A C 1
ATOM 954 O O . PRO A 1 117 ? -6.548 -9.682 -4.664 1.00 94.06 117 PRO A O 1
ATOM 957 N N . GLY A 1 118 ? -7.445 -11.145 -3.226 1.00 91.75 118 GLY A N 1
ATOM 958 C CA . GLY A 1 118 ? -7.147 -12.352 -4.006 1.00 91.75 118 GLY A CA 1
ATOM 959 C C . GLY A 1 118 ? -5.828 -13.031 -3.624 1.00 91.75 118 GLY A C 1
ATOM 960 O O . GLY A 1 118 ? -5.644 -14.207 -3.929 1.00 91.75 118 GLY A O 1
ATOM 961 N N . MET A 1 119 ? -4.940 -12.353 -2.886 1.00 93.88 119 MET A N 1
ATOM 962 C CA . MET A 1 119 ? -3.694 -12.957 -2.415 1.00 93.88 119 MET A CA 1
ATOM 963 C C . MET A 1 119 ? -3.960 -14.053 -1.375 1.00 93.88 119 MET A C 1
ATOM 965 O O . MET A 1 119 ? -4.710 -13.852 -0.414 1.00 93.88 119 MET A O 1
ATOM 969 N N . SER A 1 120 ? -3.266 -15.179 -1.541 1.00 93.19 120 SER A N 1
ATOM 970 C CA . SER A 1 120 ? -3.133 -16.249 -0.547 1.00 93.19 120 SER A CA 1
ATOM 971 C C . SER A 1 120 ? -1.663 -16.368 -0.146 1.00 93.19 120 SER A C 1
ATOM 973 O O . SER A 1 120 ? -0.782 -16.231 -0.985 1.00 93.19 120 SER A O 1
ATOM 975 N N . PHE A 1 121 ? -1.396 -16.562 1.135 1.00 91.56 121 PHE A N 1
ATOM 976 C CA . PHE A 1 121 ? -0.063 -16.628 1.729 1.00 91.56 121 PHE A CA 1
ATOM 977 C C . PHE A 1 121 ? -0.095 -17.579 2.936 1.00 91.56 121 PHE A C 1
ATOM 979 O O . PHE A 1 121 ? -1.166 -18.048 3.329 1.00 91.56 121 PHE A O 1
ATOM 986 N N . SER A 1 122 ? 1.063 -17.893 3.520 1.00 89.19 122 SER A N 1
ATOM 987 C CA . SER A 1 122 ? 1.207 -18.932 4.555 1.00 89.19 122 SER A CA 1
ATOM 988 C C . SER A 1 122 ? 0.249 -18.763 5.735 1.00 89.19 122 SER A C 1
ATOM 990 O O . SER A 1 122 ? -0.323 -19.739 6.214 1.00 89.19 122 SER A O 1
ATOM 992 N N . GLU A 1 123 ? 0.028 -17.532 6.192 1.00 90.88 123 GLU A N 1
ATOM 993 C CA . GLU A 1 123 ? -0.812 -17.253 7.358 1.00 90.88 123 GLU A CA 1
ATOM 994 C C . GLU A 1 123 ? -2.286 -16.987 7.003 1.00 90.88 123 GLU A C 1
ATOM 996 O O . GLU A 1 123 ? -3.119 -16.847 7.906 1.00 90.88 123 GLU A O 1
ATOM 1001 N N . GLY A 1 124 ? -2.646 -16.895 5.715 1.00 92.31 124 GLY A N 1
ATOM 1002 C CA . GLY A 1 124 ? -4.032 -16.665 5.321 1.00 92.31 124 GLY A CA 1
ATOM 1003 C C . GLY A 1 124 ? -4.264 -16.138 3.908 1.00 92.31 124 GLY A C 1
ATOM 1004 O O . GLY A 1 124 ? -3.445 -16.268 3.010 1.00 92.31 124 GLY A O 1
ATOM 1005 N N . LYS A 1 125 ? -5.441 -15.547 3.700 1.00 94.94 125 LYS A N 1
ATOM 1006 C CA . LYS A 1 125 ? -5.839 -14.947 2.423 1.00 94.94 125 LYS A CA 1
ATOM 1007 C C . LYS A 1 125 ? -6.609 -13.651 2.619 1.00 94.94 125 LYS A C 1
ATOM 1009 O O . LYS A 1 125 ? -7.287 -13.471 3.639 1.00 94.94 125 LYS A O 1
ATOM 1014 N N . VAL A 1 126 ? -6.537 -12.777 1.620 1.00 96.00 126 VAL A N 1
ATOM 1015 C CA . VAL A 1 126 ? -7.356 -11.564 1.520 1.00 96.00 126 VAL A CA 1
ATOM 1016 C C . VAL A 1 126 ? -8.390 -11.754 0.424 1.00 96.00 126 VAL A C 1
ATOM 1018 O O . VAL A 1 126 ? -8.058 -12.176 -0.678 1.00 96.00 126 VAL A O 1
ATOM 1021 N N . TYR A 1 127 ? -9.648 -11.433 0.699 1.00 95.19 127 TYR A N 1
ATOM 1022 C CA . TYR A 1 127 ? -10.716 -11.545 -0.292 1.00 95.19 127 TYR A CA 1
ATOM 1023 C C . TYR A 1 127 ? -11.747 -10.431 -0.128 1.00 95.19 127 TYR A C 1
ATOM 1025 O O . TYR A 1 127 ? -11.850 -9.802 0.927 1.00 95.19 127 TYR A O 1
ATOM 1033 N N . GLN A 1 128 ? -12.512 -10.196 -1.188 1.00 95.06 128 GLN A N 1
ATOM 1034 C CA . GLN A 1 128 ? -13.621 -9.251 -1.208 1.00 95.06 128 GLN A CA 1
ATOM 1035 C C . GLN A 1 128 ? -14.950 -10.015 -1.163 1.00 95.06 128 GLN A C 1
ATOM 1037 O O . GLN A 1 128 ? -15.106 -11.042 -1.822 1.00 95.06 128 GLN A O 1
ATOM 1042 N N . LYS A 1 129 ? -15.914 -9.521 -0.383 1.00 93.81 129 LYS A N 1
ATOM 1043 C CA . LYS A 1 129 ? -17.297 -10.011 -0.348 1.00 93.81 129 LYS A CA 1
ATOM 1044 C C . LYS A 1 129 ? -18.229 -8.802 -0.384 1.00 93.81 129 LYS A C 1
ATOM 1046 O O . LYS A 1 129 ? -18.329 -8.059 0.589 1.00 93.81 129 LYS A O 1
ATOM 1051 N N . GLY A 1 130 ? -18.901 -8.599 -1.516 1.00 91.44 130 GLY A N 1
ATOM 1052 C CA . GLY A 1 130 ? -19.658 -7.371 -1.767 1.00 91.44 130 GLY A CA 1
ATOM 1053 C C . GLY A 1 130 ? -18.732 -6.150 -1.788 1.00 91.44 130 GLY A C 1
ATOM 1054 O O . GLY A 1 130 ? -17.715 -6.151 -2.481 1.00 91.44 130 GLY A O 1
ATOM 1055 N N . ASN A 1 131 ? -19.062 -5.130 -0.997 1.00 89.88 131 ASN A N 1
ATOM 1056 C CA . ASN A 1 131 ? -18.260 -3.907 -0.880 1.00 89.88 131 ASN A CA 1
ATOM 1057 C C . ASN A 1 131 ? -17.187 -3.981 0.220 1.00 89.88 131 ASN A C 1
ATOM 1059 O O . ASN A 1 131 ? -16.442 -3.023 0.405 1.00 89.88 131 ASN A O 1
ATOM 1063 N N . ASP A 1 132 ? -17.113 -5.095 0.951 1.00 93.19 132 ASP A N 1
ATOM 1064 C CA . ASP A 1 132 ? -16.211 -5.263 2.085 1.00 93.19 132 ASP A CA 1
ATOM 1065 C C . ASP A 1 132 ? -15.045 -6.199 1.760 1.00 93.19 132 ASP A C 1
ATOM 1067 O O . ASP A 1 132 ? -15.167 -7.157 0.992 1.00 93.19 132 ASP A O 1
ATOM 1071 N N . TYR A 1 133 ? -13.914 -5.951 2.416 1.00 96.06 133 TYR A N 1
ATOM 1072 C CA . TYR A 1 133 ? -12.726 -6.795 2.347 1.00 96.06 133 TYR A CA 1
ATOM 1073 C C . TYR A 1 133 ? -12.500 -7.534 3.658 1.00 96.06 133 TYR A C 1
ATOM 1075 O O . TYR A 1 133 ? -12.760 -6.997 4.735 1.00 96.06 133 TYR A O 1
ATOM 1083 N N . TYR A 1 134 ? -11.937 -8.734 3.573 1.00 96.81 134 TYR A N 1
ATOM 1084 C CA . TYR A 1 134 ? -11.692 -9.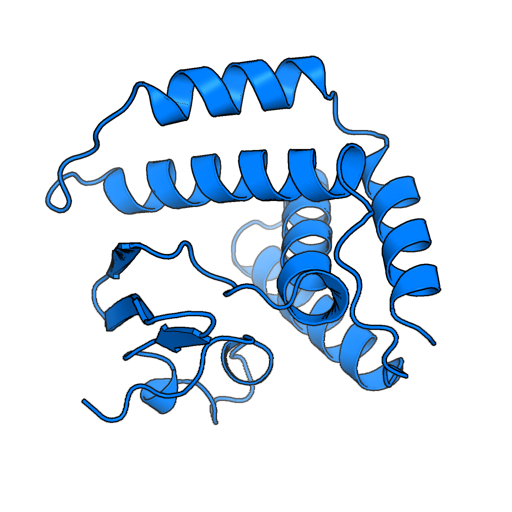615 4.708 1.00 96.81 134 TYR A CA 1
ATOM 1085 C C . TYR A 1 134 ? -10.288 -10.208 4.636 1.00 96.81 134 TYR A C 1
ATOM 1087 O O . TYR A 1 134 ? -9.773 -10.476 3.551 1.00 96.81 134 TYR A O 1
ATOM 1095 N N . CYS A 1 135 ? -9.675 -10.427 5.799 1.00 96.44 135 CYS A N 1
ATOM 1096 C CA . CYS A 1 135 ? -8.381 -11.091 5.922 1.00 96.44 135 CYS A CA 1
ATOM 1097 C C . CYS A 1 135 ? -8.436 -12.148 7.029 1.00 96.44 135 CYS A C 1
ATOM 1099 O O . CYS A 1 135 ? -8.757 -11.838 8.180 1.00 96.44 135 CYS A O 1
ATOM 1101 N N . THR A 1 136 ? -8.099 -13.395 6.693 1.00 95.19 136 THR A N 1
ATOM 1102 C CA . THR A 1 136 ? -8.102 -14.509 7.659 1.00 95.19 136 THR A CA 1
ATOM 1103 C C . THR A 1 136 ? -6.923 -14.441 8.631 1.00 95.19 136 THR A C 1
ATOM 1105 O O . THR A 1 136 ? -7.064 -14.822 9.790 1.00 95.19 136 THR A O 1
ATOM 1108 N N . ALA A 1 137 ? -5.790 -13.874 8.204 1.00 94.00 137 ALA A N 1
ATOM 1109 C CA . ALA A 1 137 ? -4.594 -13.721 9.032 1.00 94.00 137 ALA A CA 1
ATOM 1110 C C . ALA A 1 137 ? -4.706 -12.577 10.055 1.00 94.00 137 ALA A C 1
ATOM 1112 O O . ALA A 1 137 ? -3.972 -12.542 11.041 1.00 94.00 137 ALA A O 1
ATOM 1113 N N . LYS A 1 138 ? -5.630 -11.621 9.862 1.00 94.62 138 LYS A N 1
ATOM 1114 C CA . LYS A 1 138 ? -5.695 -10.402 10.687 1.00 94.62 138 LYS A CA 1
ATOM 1115 C C . LYS A 1 138 ? -5.883 -10.704 12.179 1.00 94.62 138 LYS A C 1
ATOM 1117 O O . LYS A 1 138 ? -5.266 -10.028 13.000 1.00 94.62 138 LYS A O 1
ATOM 1122 N N . ARG A 1 139 ? -6.655 -11.740 12.535 1.00 92.69 139 ARG A N 1
ATOM 1123 C CA . ARG A 1 139 ? -6.859 -12.167 13.936 1.00 92.69 139 ARG A CA 1
ATOM 1124 C C . ARG A 1 139 ? -5.560 -12.567 14.643 1.00 92.69 139 ARG A C 1
ATOM 1126 O O . ARG A 1 139 ? -5.457 -12.393 15.850 1.00 92.69 139 ARG A O 1
ATOM 1133 N N . LEU A 1 140 ? -4.581 -13.074 13.892 1.00 91.94 140 LEU A N 1
ATOM 1134 C CA . LEU A 1 140 ? -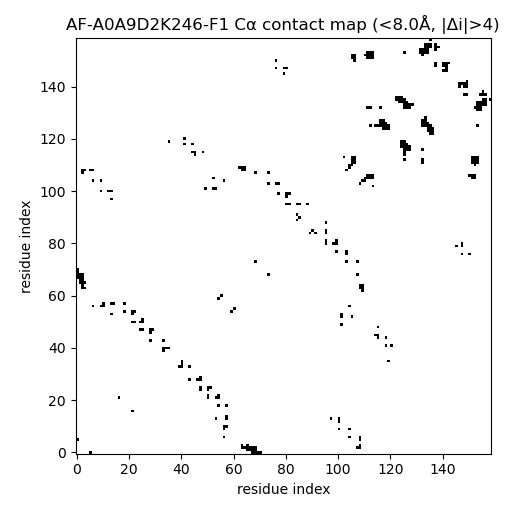3.310 -13.559 14.430 1.00 91.94 140 LEU A CA 1
ATOM 1135 C C . LEU A 1 140 ? -2.404 -12.395 14.853 1.00 91.94 140 LEU A C 1
ATOM 1137 O O . LEU A 1 140 ? -1.691 -12.495 15.845 1.00 91.94 140 LEU A O 1
ATOM 1141 N N . PHE A 1 141 ? -2.468 -11.272 14.129 1.00 92.00 141 PHE A N 1
ATOM 1142 C CA . PHE A 1 141 ? -1.483 -10.193 14.252 1.00 92.00 141 PHE A CA 1
ATOM 1143 C C . PHE A 1 141 ? -2.058 -8.848 14.704 1.00 92.00 141 PHE A C 1
ATOM 1145 O O . PHE A 1 141 ? -1.294 -7.948 15.037 1.00 92.00 141 PHE A O 1
ATOM 1152 N N . MET A 1 142 ? -3.383 -8.661 14.755 1.00 92.19 142 MET A N 1
ATOM 1153 C CA . MET A 1 142 ? -3.978 -7.354 15.093 1.00 92.19 142 MET A CA 1
ATOM 1154 C C . MET A 1 142 ? -3.584 -6.820 16.481 1.00 92.19 142 MET A C 1
ATOM 1156 O O . MET A 1 142 ? -3.581 -5.605 16.687 1.00 92.19 142 MET A O 1
ATOM 1160 N N . ASN A 1 143 ? -3.226 -7.710 17.411 1.00 90.75 143 ASN A N 1
ATO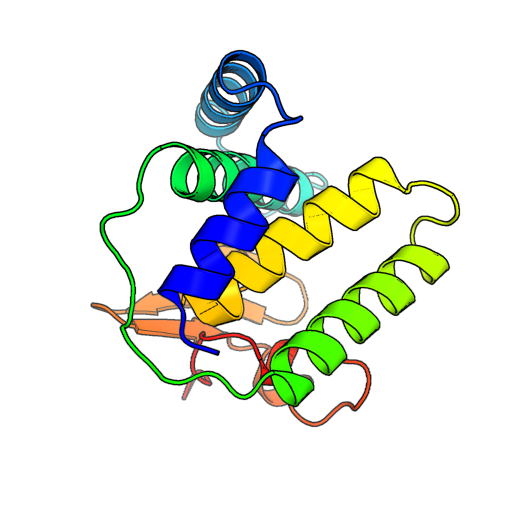M 1161 C CA . ASN A 1 143 ? -2.820 -7.353 18.771 1.00 90.75 143 ASN A CA 1
ATOM 1162 C C . ASN A 1 143 ? -1.297 -7.237 18.943 1.00 90.75 143 ASN A C 1
ATOM 1164 O O . ASN A 1 143 ? -0.845 -6.639 19.920 1.00 90.75 143 ASN A O 1
ATOM 1168 N N . ASP A 1 144 ? -0.498 -7.737 17.995 1.00 89.81 144 ASP A N 1
ATOM 1169 C CA . ASP A 1 144 ? 0.958 -7.590 18.030 1.00 89.81 144 ASP A CA 1
ATOM 1170 C C . ASP A 1 144 ? 1.325 -6.119 17.832 1.00 89.81 144 ASP A C 1
ATOM 1172 O O . ASP A 1 144 ? 0.970 -5.532 16.814 1.00 89.81 144 ASP A O 1
ATOM 1176 N N . LYS A 1 145 ? 2.046 -5.517 18.790 1.00 82.94 145 LYS A N 1
ATOM 1177 C CA . LYS A 1 145 ? 2.492 -4.111 18.792 1.00 82.94 145 LYS A CA 1
ATOM 1178 C C . LYS A 1 145 ? 3.285 -3.712 17.539 1.00 82.94 145 LYS A C 1
ATOM 1180 O O . LYS A 1 145 ? 3.185 -2.550 17.142 1.00 82.94 145 LYS A O 1
ATOM 1185 N N . GLY A 1 146 ? 4.004 -4.644 16.914 1.00 82.00 146 GLY A N 1
ATOM 1186 C CA . GLY A 1 146 ? 4.765 -4.408 15.683 1.00 82.00 146 GLY A CA 1
ATOM 1187 C C . GLY A 1 146 ? 3.940 -4.504 14.398 1.00 82.00 146 GLY A C 1
ATOM 1188 O O . GLY A 1 146 ? 4.406 -4.080 13.345 1.00 82.00 146 GLY A O 1
ATOM 1189 N N . SER A 1 147 ? 2.716 -5.033 14.463 1.00 88.75 147 SER A N 1
ATOM 1190 C CA . SER A 1 147 ? 1.913 -5.288 13.270 1.00 88.75 147 SER A CA 1
ATOM 1191 C C . SER A 1 147 ? 1.103 -4.076 12.810 1.00 88.75 147 SER A C 1
ATOM 1193 O O . SER A 1 147 ? 0.449 -3.384 13.607 1.00 88.75 147 SER A O 1
ATOM 1195 N N . LEU A 1 148 ? 1.057 -3.911 11.484 1.00 93.06 148 LEU A N 1
ATOM 1196 C CA . LEU A 1 148 ? 0.177 -2.975 10.782 1.00 93.06 148 LEU A CA 1
ATOM 1197 C C . LEU A 1 148 ? -1.267 -3.497 10.650 1.00 93.06 148 LEU A C 1
ATOM 1199 O O . LEU A 1 148 ? -2.163 -2.745 10.264 1.00 93.06 148 LEU A O 1
ATOM 1203 N N . CYS A 1 149 ? -1.537 -4.762 11.005 1.00 93.25 149 CYS A N 1
ATOM 1204 C CA . CYS A 1 149 ? -2.852 -5.395 10.836 1.00 93.25 149 CYS A CA 1
ATOM 1205 C C . CYS A 1 149 ? -3.993 -4.635 11.525 1.00 93.25 149 CYS A C 1
ATOM 1207 O O . CYS A 1 149 ? -5.111 -4.615 11.007 1.00 93.25 149 CYS A O 1
ATOM 1209 N N . ARG A 1 150 ? -3.725 -3.964 12.653 1.00 92.31 150 ARG A N 1
ATOM 1210 C CA . ARG A 1 150 ? -4.727 -3.149 13.364 1.00 92.31 150 ARG A CA 1
ATOM 1211 C C . ARG A 1 150 ? -5.217 -1.940 12.555 1.00 92.31 150 ARG A C 1
ATOM 1213 O O . ARG A 1 150 ? -6.322 -1.472 12.792 1.00 92.31 150 ARG A O 1
ATOM 1220 N N . PHE A 1 151 ? -4.400 -1.446 11.623 1.00 93.88 151 PHE A N 1
ATOM 1221 C CA . PHE A 1 151 ? -4.713 -0.296 10.769 1.00 93.88 151 PHE A CA 1
ATOM 1222 C C . PHE A 1 151 ? -5.297 -0.718 9.417 1.00 93.88 151 PHE A C 1
ATOM 1224 O O . PHE A 1 151 ? -5.855 0.110 8.705 1.00 93.88 151 PHE A O 1
ATOM 1231 N N . CYS A 1 152 ? -5.172 -1.998 9.053 1.00 95.25 152 CYS A N 1
ATOM 1232 C CA . CYS A 1 152 ? -5.678 -2.517 7.789 1.00 95.25 152 CYS A CA 1
ATOM 1233 C C . CYS A 1 152 ? -7.215 -2.404 7.733 1.00 95.25 152 CYS A C 1
ATOM 1235 O O . CYS A 1 152 ? -7.873 -2.932 8.635 1.00 95.25 152 CYS A O 1
ATOM 1237 N N . PRO A 1 153 ? -7.800 -1.801 6.682 1.00 94.25 153 PRO A N 1
ATOM 1238 C CA . PRO A 1 153 ? -9.253 -1.700 6.516 1.00 94.25 153 PRO A CA 1
ATOM 1239 C C . PRO A 1 153 ? -9.979 -3.043 6.365 1.00 94.25 153 PRO A C 1
ATOM 1241 O O . PRO A 1 153 ? -11.171 -3.123 6.652 1.00 94.25 153 PRO A O 1
ATOM 1244 N N . ALA A 1 154 ? -9.279 -4.111 5.958 1.00 95.88 154 ALA A N 1
ATOM 1245 C CA . ALA A 1 154 ? -9.875 -5.441 5.860 1.00 95.88 154 ALA A CA 1
ATOM 1246 C C . ALA A 1 154 ? -10.452 -5.886 7.213 1.00 95.88 154 ALA A C 1
ATOM 1248 O O . ALA A 1 154 ? -9.784 -5.807 8.250 1.00 95.88 154 ALA A O 1
ATOM 1249 N N . ARG A 1 155 ? -11.688 -6.375 7.211 1.00 95.19 155 ARG A N 1
ATOM 1250 C CA . ARG A 1 155 ? -12.369 -6.912 8.388 1.00 95.19 155 ARG A CA 1
ATOM 1251 C C . ARG A 1 155 ? -11.763 -8.254 8.793 1.00 95.19 155 ARG A C 1
ATOM 1253 O O . ARG A 1 155 ? -11.108 -8.936 7.998 1.00 95.19 155 ARG A O 1
ATOM 1260 N N . LEU A 1 156 ? -11.981 -8.628 10.051 1.00 91.62 156 LEU A N 1
ATOM 1261 C CA . LEU A 1 156 ? -11.726 -9.995 10.485 1.00 91.62 156 LEU A CA 1
ATOM 1262 C C . LEU A 1 156 ? -12.645 -10.925 9.698 1.00 91.62 156 LEU A C 1
ATOM 1264 O O . LEU A 1 156 ? -13.843 -10.675 9.591 1.00 91.62 156 LEU A O 1
ATOM 1268 N N . SER A 1 157 ? -12.066 -11.971 9.122 1.00 84.69 157 SER A N 1
ATOM 1269 C CA . SER A 1 157 ? -12.855 -13.079 8.603 1.00 84.69 157 SER A CA 1
ATOM 1270 C C . SER A 1 157 ? -13.523 -13.811 9.766 1.00 84.69 157 SER A C 1
ATOM 1272 O O . SER A 1 157 ? -12.840 -14.163 10.726 1.00 84.69 157 SER A O 1
ATOM 1274 N N . GLU A 1 158 ? -14.828 -14.056 9.655 1.00 64.50 158 GLU A N 1
ATOM 1275 C CA . GLU A 1 158 ? -15.583 -14.920 10.579 1.00 64.50 158 GLU A CA 1
ATOM 1276 C C . GLU A 1 158 ? -15.413 -16.418 10.267 1.00 64.50 158 GLU A C 1
ATOM 1278 O O . GLU A 1 158 ? -15.890 -17.247 11.035 1.00 64.50 158 GLU A O 1
ATOM 1283 N N . TYR A 1 159 ? -14.733 -16.761 9.161 1.00 53.78 159 TYR A N 1
ATOM 1284 C CA . TYR A 1 159 ? -14.299 -18.135 8.872 1.00 53.78 159 TYR A CA 1
ATOM 1285 C C . TYR A 1 159 ? -13.179 -18.613 9.805 1.00 53.78 159 TYR A C 1
ATOM 1287 O O . TYR A 1 159 ? -12.169 -17.872 9.977 1.00 53.78 159 TYR A O 1
#

Solvent-accessible surface area (backbone atoms only — not comparable to full-atom values): 8957 Å² total; per-residue (Å²): 86,42,25,67,60,50,49,54,52,47,38,63,68,48,65,81,58,59,64,70,59,38,51,53,53,30,54,58,46,66,72,52,81,70,50,88,87,43,93,54,28,68,57,52,47,48,52,31,44,49,30,51,50,50,48,35,62,72,73,55,78,83,71,64,56,88,45,83,41,62,60,69,60,52,50,55,51,48,50,51,48,48,56,50,31,56,72,77,45,65,88,45,61,68,59,42,50,51,53,40,50,50,48,52,40,22,41,61,35,64,54,38,50,76,62,50,73,71,43,72,54,98,74,35,40,27,38,73,60,89,96,44,42,29,23,53,34,37,76,80,35,40,81,44,90,88,44,65,46,65,58,32,51,35,37,73,45,92,116

Secondary structure (DSSP, 8-state):
-BHHHHHHHHHHHHTTS-HHHHHHHHHHHHH----TTSTTHHHHHHHHHHHHHHHHHHH--------B--HHHHHHHHHHHHHHHHHHSTT-HHHHHHHHHHHHHIIIII---SSPTT-EETTEEEEEETTEEEESSHHHHTT-TT-GGGT-SSEEP--